Protein AF-A0A2H0QTN7-F1 (afdb_monomer_lite)

Sequence (85 aa):
MKRLFFITLLVMNSAEARSLKATADKLASETTRIGLGLALFGIGLAAIYFMIGKQDAGMKLNHALFGSFVLLLSPAILSFIKGLV

Structure (mmCIF, N/CA/C/O backbone):
data_AF-A0A2H0QTN7-F1
#
_entry.id   AF-A0A2H0QTN7-F1
#
loop_
_atom_site.group_PDB
_atom_site.id
_atom_site.type_symbol
_atom_site.label_atom_id
_atom_site.label_alt_id
_atom_site.label_comp_id
_atom_site.label_asym_id
_atom_site.label_entity_id
_atom_site.label_seq_id
_atom_site.pdbx_PDB_ins_code
_atom_site.Cartn_x
_atom_site.Cartn_y
_atom_site.Cartn_z
_atom_site.occupancy
_atom_site.B_iso_or_equiv
_atom_site.auth_seq_id
_atom_site.auth_comp_id
_atom_site.auth_asym_id
_atom_site.auth_atom_id
_atom_site.pdbx_PDB_model_num
ATOM 1 N N . MET A 1 1 ? 41.621 -10.952 -29.922 1.00 60.16 1 MET A N 1
ATOM 2 C CA . MET A 1 1 ? 41.460 -10.640 -28.481 1.00 60.16 1 MET A CA 1
ATOM 3 C C . MET A 1 1 ? 40.553 -9.439 -28.199 1.00 60.16 1 MET A C 1
ATOM 5 O O . MET A 1 1 ? 39.593 -9.618 -27.469 1.00 60.16 1 MET A O 1
ATOM 9 N N . LYS A 1 2 ? 40.753 -8.256 -28.807 1.00 60.03 2 LYS A N 1
ATOM 10 C CA . LYS A 1 2 ? 39.921 -7.057 -28.529 1.00 60.03 2 LYS A CA 1
ATOM 11 C C . LYS A 1 2 ? 38.402 -7.245 -28.726 1.00 60.03 2 LYS A C 1
ATOM 13 O O . LYS A 1 2 ? 37.628 -6.704 -27.952 1.00 60.03 2 LYS A O 1
ATOM 18 N N . ARG A 1 3 ? 37.960 -8.045 -29.707 1.00 63.78 3 ARG A N 1
ATOM 19 C CA . ARG A 1 3 ? 36.523 -8.303 -29.956 1.00 63.78 3 ARG A CA 1
ATOM 20 C C . ARG A 1 3 ? 35.842 -9.143 -28.865 1.00 63.78 3 ARG A C 1
ATOM 22 O O . ARG A 1 3 ? 34.677 -8.903 -28.581 1.00 63.78 3 ARG A O 1
ATOM 29 N N . LEU A 1 4 ? 36.564 -10.072 -28.228 1.00 70.25 4 LEU A N 1
ATOM 30 C CA . LEU A 1 4 ? 36.022 -10.850 -27.105 1.00 70.25 4 LEU A CA 1
ATOM 31 C C . LEU A 1 4 ? 35.761 -9.954 -25.892 1.00 70.25 4 LEU A C 1
ATOM 33 O O . LEU A 1 4 ? 34.717 -10.080 -25.268 1.00 70.25 4 LEU A O 1
ATOM 37 N N . PHE A 1 5 ? 36.675 -9.016 -25.626 1.00 74.12 5 PHE A N 1
ATOM 38 C CA . PHE A 1 5 ? 36.570 -8.073 -24.514 1.00 74.12 5 PHE A CA 1
ATOM 39 C C . PHE A 1 5 ? 35.295 -7.215 -24.593 1.00 74.12 5 PHE A C 1
ATOM 41 O O . PHE A 1 5 ? 34.593 -7.061 -23.596 1.00 74.12 5 PHE A O 1
ATOM 48 N N . PHE A 1 6 ? 34.945 -6.727 -25.789 1.00 68.44 6 PHE A N 1
ATOM 49 C CA . PHE A 1 6 ? 33.706 -5.970 -26.003 1.00 68.44 6 PHE A CA 1
ATOM 50 C C . PHE A 1 6 ? 32.446 -6.812 -25.773 1.00 68.44 6 PHE A C 1
ATOM 52 O O . PHE A 1 6 ? 31.499 -6.321 -25.165 1.00 68.44 6 PHE A O 1
ATOM 59 N N . ILE A 1 7 ? 32.435 -8.079 -26.204 1.00 69.81 7 ILE A N 1
ATOM 60 C CA . ILE A 1 7 ? 31.291 -8.982 -25.996 1.00 69.81 7 ILE A CA 1
ATOM 61 C C . ILE A 1 7 ? 31.111 -9.283 -24.504 1.00 69.81 7 ILE A C 1
ATOM 63 O O . ILE A 1 7 ? 29.993 -9.211 -24.002 1.00 69.81 7 ILE A O 1
ATOM 67 N N . THR A 1 8 ? 32.194 -9.549 -23.770 1.00 69.19 8 THR A N 1
ATOM 68 C CA . THR A 1 8 ? 32.123 -9.783 -22.319 1.00 69.19 8 THR A CA 1
ATOM 69 C C . THR A 1 8 ? 31.626 -8.563 -21.549 1.00 69.19 8 THR A C 1
ATOM 71 O O . THR A 1 8 ? 30.825 -8.723 -20.633 1.00 69.19 8 THR A O 1
ATOM 74 N N . LEU A 1 9 ? 32.014 -7.349 -21.951 1.00 65.44 9 LEU A N 1
ATOM 75 C CA . LEU A 1 9 ? 31.539 -6.105 -21.333 1.00 65.44 9 LEU A CA 1
ATOM 76 C C . LEU A 1 9 ? 30.034 -5.888 -21.558 1.00 65.44 9 LEU A C 1
ATOM 78 O O . LEU A 1 9 ? 29.307 -5.524 -20.636 1.00 65.44 9 LEU A O 1
ATOM 82 N N . LEU A 1 10 ? 29.553 -6.168 -22.770 1.00 62.22 10 LEU A N 1
ATOM 83 C CA . LEU A 1 10 ? 28.136 -6.062 -23.128 1.00 62.22 10 LEU A CA 1
ATOM 84 C C . LEU A 1 10 ? 27.279 -7.102 -22.387 1.00 62.22 10 LEU A C 1
ATOM 86 O O . LEU A 1 10 ? 26.185 -6.792 -21.912 1.00 62.22 10 LEU A O 1
ATOM 90 N N . VAL A 1 11 ? 27.797 -8.323 -22.235 1.00 68.50 11 VAL A N 1
ATOM 91 C CA . VAL A 1 11 ? 27.130 -9.401 -21.493 1.00 68.50 11 VAL A CA 1
ATOM 92 C C . VAL A 1 11 ? 27.106 -9.108 -19.991 1.00 68.50 11 VAL A C 1
ATOM 94 O O . VAL A 1 11 ? 26.042 -9.259 -19.390 1.00 68.50 11 VAL A O 1
ATOM 97 N N . MET A 1 12 ? 28.209 -8.633 -19.398 1.00 66.12 12 MET A N 1
ATOM 98 C CA . MET A 1 12 ? 28.257 -8.231 -17.982 1.00 66.12 12 MET A CA 1
ATOM 99 C C . MET A 1 12 ? 27.267 -7.109 -17.677 1.00 66.12 12 MET A C 1
ATOM 101 O O . MET A 1 12 ? 26.464 -7.251 -16.759 1.00 66.12 12 MET A O 1
ATOM 105 N N . ASN A 1 13 ? 27.233 -6.059 -18.500 1.00 66.00 13 ASN A N 1
ATOM 106 C CA . ASN A 1 13 ? 26.280 -4.961 -18.331 1.00 66.00 13 ASN A CA 1
ATOM 107 C C . ASN A 1 13 ? 24.822 -5.466 -18.381 1.00 66.00 13 ASN A C 1
ATOM 109 O O . ASN A 1 13 ? 23.986 -5.115 -17.552 1.00 66.00 13 ASN A O 1
ATOM 113 N N . SER A 1 14 ? 24.519 -6.401 -19.290 1.00 69.44 14 SER A N 1
ATOM 114 C CA . SER A 1 14 ? 23.188 -7.020 -19.366 1.00 69.44 14 SER A CA 1
ATOM 115 C C . SER A 1 14 ? 22.840 -7.912 -18.163 1.00 69.44 14 SER A C 1
ATOM 117 O O . SER A 1 14 ? 21.658 -8.127 -17.883 1.00 69.44 14 SER A O 1
ATOM 119 N N . ALA A 1 15 ? 23.841 -8.480 -17.484 1.00 72.06 15 ALA A N 1
ATOM 120 C CA . ALA A 1 15 ? 23.660 -9.323 -16.307 1.00 72.06 15 ALA A CA 1
ATOM 121 C C . ALA A 1 15 ? 23.438 -8.472 -15.049 1.00 72.06 15 ALA A C 1
ATOM 123 O O . ALA A 1 15 ? 22.530 -8.762 -14.272 1.00 72.06 15 ALA A O 1
ATOM 124 N N . GLU A 1 16 ? 24.189 -7.380 -14.898 1.00 72.38 16 GLU A N 1
ATOM 125 C CA . GLU A 1 16 ? 24.012 -6.398 -13.823 1.00 72.38 16 GLU A CA 1
ATOM 126 C C . GLU A 1 16 ? 22.676 -5.655 -13.947 1.00 72.38 16 GLU A C 1
ATOM 128 O O . GLU A 1 16 ? 21.934 -5.535 -12.975 1.00 72.38 16 GLU A O 1
ATOM 133 N N . ALA A 1 17 ? 22.283 -5.252 -15.159 1.00 71.06 17 ALA A N 1
ATOM 134 C CA . ALA A 1 17 ? 20.969 -4.654 -15.394 1.00 71.06 17 ALA A CA 1
ATOM 135 C C . ALA A 1 17 ? 19.817 -5.615 -15.036 1.00 71.06 17 ALA A C 1
ATOM 137 O O . ALA A 1 17 ? 18.784 -5.198 -14.507 1.00 71.06 17 ALA A O 1
ATOM 138 N N . ARG A 1 18 ? 19.992 -6.922 -15.281 1.00 76.44 18 ARG A N 1
ATOM 139 C CA . ARG A 1 18 ? 19.018 -7.955 -14.895 1.00 76.44 18 ARG A CA 1
ATOM 140 C C . ARG A 1 18 ? 18.987 -8.199 -13.387 1.00 76.44 18 ARG A C 1
ATOM 142 O O . ARG A 1 18 ? 17.898 -8.379 -12.845 1.00 76.44 18 ARG A O 1
ATOM 149 N N . SER A 1 19 ? 20.134 -8.185 -12.708 1.00 78.88 19 SER A N 1
ATOM 150 C CA . SER A 1 19 ? 20.192 -8.366 -11.252 1.00 78.88 19 SER A CA 1
ATOM 151 C C . SER A 1 19 ? 19.601 -7.164 -10.505 1.00 78.88 19 SER A C 1
ATOM 153 O O . SER A 1 19 ? 18.840 -7.351 -9.552 1.00 78.88 19 SER A O 1
ATOM 155 N N . LEU A 1 20 ? 19.854 -5.943 -10.986 1.00 72.25 20 LEU A N 1
ATOM 156 C CA . LEU A 1 20 ? 19.252 -4.708 -10.478 1.00 72.25 20 LEU A CA 1
ATOM 157 C C . LEU A 1 20 ? 17.735 -4.708 -10.665 1.00 72.25 20 LEU A C 1
ATOM 159 O O . LEU A 1 20 ? 17.003 -4.443 -9.712 1.00 72.25 20 LEU A O 1
ATOM 163 N N . LYS A 1 21 ? 17.252 -5.084 -11.856 1.00 78.75 21 LYS A N 1
ATOM 164 C CA . LYS A 1 21 ? 15.816 -5.225 -12.118 1.00 78.75 21 LYS A CA 1
ATOM 165 C C . LYS A 1 21 ? 15.168 -6.255 -11.188 1.00 78.75 21 LYS A C 1
ATOM 167 O O . LYS A 1 21 ? 14.174 -5.947 -10.545 1.00 78.75 21 LYS A O 1
ATOM 172 N N . ALA A 1 22 ? 15.764 -7.440 -11.048 1.00 80.50 22 ALA A N 1
ATOM 173 C CA . ALA A 1 22 ? 15.243 -8.482 -10.163 1.00 80.50 22 ALA A CA 1
ATOM 174 C C . ALA A 1 22 ? 15.216 -8.049 -8.686 1.00 80.50 22 ALA A C 1
ATOM 176 O O . ALA A 1 22 ? 14.301 -8.409 -7.945 1.00 80.50 22 ALA A O 1
ATOM 177 N N . THR A 1 23 ? 16.205 -7.265 -8.253 1.00 82.56 23 THR A N 1
ATOM 178 C CA . THR A 1 23 ? 16.250 -6.700 -6.898 1.00 82.56 23 THR A CA 1
ATOM 179 C C . THR A 1 23 ? 15.161 -5.648 -6.704 1.00 82.56 23 THR A C 1
ATOM 181 O O . THR A 1 23 ? 14.464 -5.679 -5.692 1.00 82.56 23 THR A O 1
ATOM 184 N N . ALA A 1 24 ? 14.957 -4.764 -7.684 1.00 80.19 24 ALA A N 1
ATOM 185 C CA . ALA A 1 24 ? 13.891 -3.767 -7.657 1.00 80.19 24 ALA A CA 1
ATOM 186 C C . ALA A 1 24 ? 12.497 -4.415 -7.642 1.00 80.19 24 ALA A C 1
ATOM 188 O O . ALA A 1 24 ? 11.645 -4.008 -6.855 1.00 80.19 24 ALA A O 1
ATOM 189 N N . ASP A 1 25 ? 12.284 -5.466 -8.438 1.00 83.38 25 ASP A N 1
ATOM 190 C CA . ASP A 1 25 ? 11.019 -6.209 -8.474 1.00 83.38 25 ASP A CA 1
ATOM 191 C C . ASP A 1 25 ? 10.733 -6.889 -7.119 1.00 83.38 25 ASP A C 1
ATOM 193 O O . ASP A 1 25 ? 9.612 -6.826 -6.605 1.00 83.38 25 ASP A O 1
ATOM 197 N N . LYS A 1 26 ? 11.756 -7.476 -6.479 1.00 84.31 26 LYS A N 1
ATOM 198 C CA . LYS A 1 26 ? 11.632 -8.034 -5.121 1.00 84.31 26 LYS A CA 1
ATOM 199 C C . LYS A 1 26 ? 11.334 -6.960 -4.080 1.00 84.31 26 LYS A C 1
ATOM 201 O O . LYS A 1 26 ? 10.447 -7.150 -3.251 1.00 84.31 26 LYS A O 1
ATOM 206 N N . LEU A 1 27 ? 12.037 -5.831 -4.132 1.00 83.69 27 LEU A N 1
ATOM 207 C CA . LEU A 1 27 ? 11.811 -4.718 -3.214 1.00 83.69 27 LEU A CA 1
ATOM 208 C C . L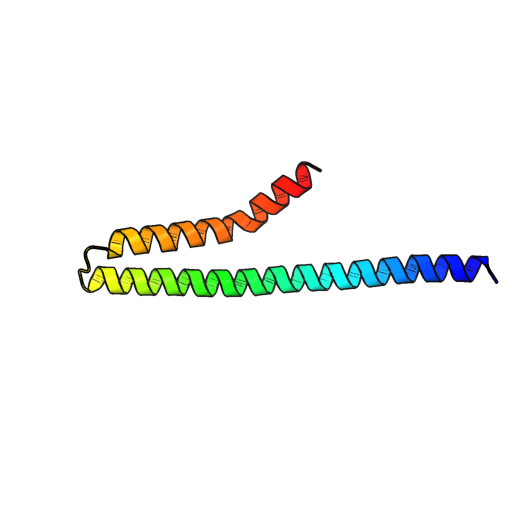EU A 1 27 ? 10.392 -4.156 -3.357 1.00 83.69 27 LEU A C 1
ATOM 210 O O . LEU A 1 27 ? 9.737 -3.898 -2.349 1.00 83.69 27 LEU A O 1
ATOM 214 N N . ALA A 1 28 ? 9.891 -4.016 -4.585 1.00 83.25 28 ALA A N 1
ATOM 215 C CA . ALA A 1 28 ? 8.523 -3.584 -4.850 1.00 83.25 28 ALA A CA 1
ATOM 216 C C . ALA A 1 28 ? 7.492 -4.564 -4.266 1.00 83.25 28 ALA A C 1
ATOM 218 O O . ALA A 1 28 ? 6.517 -4.137 -3.644 1.00 83.25 28 ALA A O 1
ATOM 219 N N . SER A 1 29 ? 7.730 -5.873 -4.401 1.00 84.38 29 SER A N 1
ATOM 220 C CA . SER A 1 29 ? 6.884 -6.916 -3.807 1.00 84.38 29 SER A CA 1
ATOM 221 C C . SER A 1 29 ? 6.845 -6.827 -2.277 1.00 84.38 29 SER A C 1
ATOM 223 O O . SER A 1 29 ? 5.764 -6.778 -1.689 1.00 84.38 29 SER A O 1
ATOM 225 N N . GLU A 1 30 ? 8.006 -6.762 -1.619 1.00 86.50 30 GLU A N 1
ATOM 226 C CA . GLU A 1 30 ? 8.075 -6.659 -0.154 1.00 86.50 30 GLU A CA 1
ATOM 227 C C . GLU A 1 30 ? 7.471 -5.344 0.356 1.00 86.50 30 GLU A C 1
ATOM 229 O O . GLU A 1 30 ? 6.689 -5.340 1.305 1.00 86.50 30 GLU A O 1
ATOM 234 N N . THR A 1 31 ? 7.737 -4.229 -0.327 1.00 84.62 31 THR A N 1
ATOM 235 C CA . THR A 1 31 ? 7.159 -2.918 0.015 1.00 84.62 31 THR A CA 1
ATOM 236 C C . THR A 1 31 ? 5.638 -2.932 -0.105 1.00 84.62 31 THR A C 1
ATOM 238 O O . THR A 1 31 ? 4.950 -2.396 0.760 1.00 84.62 31 THR A O 1
ATOM 241 N N . THR A 1 32 ? 5.089 -3.595 -1.127 1.00 85.31 32 THR A N 1
ATOM 242 C CA . THR A 1 32 ? 3.635 -3.756 -1.282 1.00 85.31 32 THR A CA 1
ATOM 243 C C . THR A 1 32 ? 3.050 -4.561 -0.124 1.00 85.31 32 THR A C 1
ATOM 245 O O . THR A 1 32 ? 2.021 -4.184 0.436 1.00 85.31 32 THR A O 1
ATOM 248 N N . ARG A 1 33 ? 3.723 -5.642 0.288 1.00 86.50 33 ARG A N 1
ATOM 249 C CA . ARG A 1 33 ? 3.295 -6.475 1.419 1.00 86.50 33 ARG A CA 1
ATOM 250 C C . ARG A 1 33 ? 3.327 -5.702 2.744 1.00 86.50 33 ARG A C 1
ATOM 252 O O . ARG A 1 33 ? 2.370 -5.785 3.511 1.00 86.50 33 ARG A O 1
ATOM 259 N N . ILE A 1 34 ? 4.370 -4.906 2.984 1.00 89.12 34 ILE A N 1
ATOM 260 C CA . ILE A 1 34 ? 4.469 -4.013 4.150 1.00 89.12 34 ILE A CA 1
ATOM 261 C C . ILE A 1 34 ? 3.372 -2.941 4.107 1.00 89.12 34 ILE A C 1
ATOM 263 O O . ILE A 1 34 ? 2.693 -2.715 5.108 1.00 89.12 34 ILE A O 1
ATOM 267 N N . GLY A 1 35 ? 3.155 -2.318 2.945 1.00 86.12 35 GLY A N 1
ATOM 268 C CA . GLY A 1 35 ? 2.110 -1.316 2.743 1.00 86.12 35 GLY A CA 1
ATOM 269 C C . GLY A 1 35 ? 0.714 -1.863 3.043 1.00 86.12 35 GLY A C 1
ATOM 270 O O . GLY A 1 35 ? -0.053 -1.227 3.762 1.00 86.12 35 GLY A O 1
ATOM 271 N N . LEU A 1 36 ? 0.401 -3.072 2.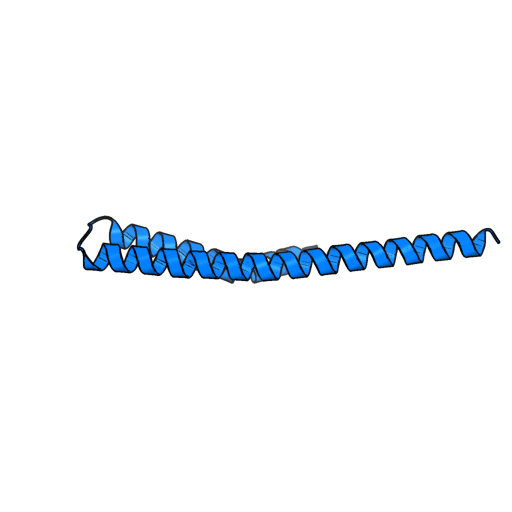567 1.00 86.88 36 LEU A N 1
ATOM 272 C CA . LEU A 1 36 ? -0.859 -3.758 2.873 1.00 86.88 36 LEU A CA 1
ATOM 273 C C . LEU A 1 36 ? -0.996 -4.091 4.367 1.00 86.88 36 LEU A C 1
ATOM 275 O O . LEU A 1 36 ? -2.080 -3.942 4.928 1.00 86.88 36 LEU A O 1
ATOM 279 N N . GLY A 1 37 ? 0.092 -4.489 5.031 1.00 88.50 37 GLY A N 1
ATOM 280 C CA . GLY A 1 37 ? 0.102 -4.697 6.482 1.00 88.50 37 GLY A CA 1
ATOM 281 C C . GLY A 1 37 ? -0.224 -3.418 7.264 1.00 88.50 37 GLY A C 1
ATOM 282 O O . GLY A 1 37 ? -1.066 -3.435 8.162 1.00 88.50 37 GLY A O 1
ATOM 283 N N . LEU A 1 38 ? 0.380 -2.291 6.877 1.00 89.19 38 LEU A N 1
ATOM 284 C CA . LEU A 1 38 ? 0.100 -0.969 7.453 1.00 89.19 38 LEU A CA 1
ATOM 285 C C . LEU A 1 38 ? -1.340 -0.508 7.193 1.00 89.19 38 LEU A C 1
ATOM 287 O O . LEU A 1 38 ? -1.980 0.043 8.088 1.00 89.19 38 LEU A O 1
ATOM 291 N N . ALA A 1 39 ? -1.863 -0.761 5.994 1.00 88.56 39 ALA A N 1
ATOM 292 C CA . ALA A 1 39 ? -3.245 -0.475 5.629 1.00 88.56 39 ALA A CA 1
ATOM 293 C C . ALA A 1 39 ? -4.245 -1.229 6.522 1.00 88.56 39 ALA A C 1
ATOM 295 O O . ALA A 1 39 ? -5.129 -0.613 7.119 1.00 88.56 39 ALA A O 1
AT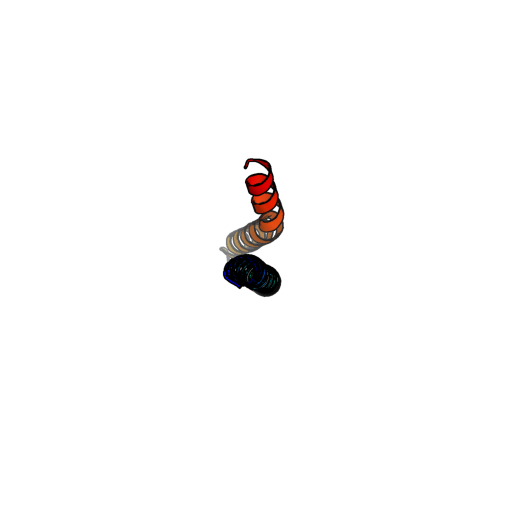OM 296 N N . LEU A 1 40 ? -4.064 -2.545 6.683 1.00 89.12 40 LEU A N 1
ATOM 297 C CA . LEU A 1 40 ? -4.902 -3.370 7.560 1.00 89.12 40 LEU A CA 1
ATOM 298 C C . LEU A 1 40 ? -4.840 -2.902 9.016 1.00 89.12 40 LEU A C 1
ATOM 300 O O . LEU A 1 40 ? -5.871 -2.815 9.684 1.00 89.12 40 LEU A O 1
ATOM 304 N N . PHE A 1 41 ? -3.649 -2.542 9.495 1.00 90.56 41 PHE A N 1
ATOM 305 C CA . PHE A 1 41 ? -3.479 -1.981 10.831 1.00 90.56 41 PHE A CA 1
ATOM 306 C C . PHE A 1 41 ? -4.229 -0.650 11.003 1.00 90.56 41 PHE A C 1
ATOM 308 O O . PHE A 1 41 ? -4.943 -0.466 11.989 1.00 90.56 41 PHE A O 1
ATOM 315 N N . GLY A 1 42 ? -4.124 0.260 10.030 1.00 87.31 42 GLY A N 1
ATOM 316 C CA . GLY A 1 42 ? -4.840 1.537 10.034 1.00 87.31 42 GLY A CA 1
ATOM 317 C C . GLY A 1 42 ? -6.360 1.369 10.038 1.00 87.31 42 GLY A C 1
ATOM 318 O O . GLY A 1 42 ? -7.051 2.056 10.793 1.00 87.31 42 GLY A O 1
ATOM 319 N N . ILE A 1 43 ? -6.880 0.416 9.258 1.00 89.38 43 ILE A N 1
ATOM 320 C CA . ILE A 1 43 ? -8.307 0.061 9.251 1.00 89.38 43 ILE A CA 1
ATOM 321 C C . ILE A 1 43 ? -8.728 -0.489 10.620 1.00 89.38 43 ILE A C 1
ATOM 323 O O . ILE A 1 43 ? -9.739 -0.049 11.164 1.00 89.38 43 ILE A O 1
ATOM 327 N N . GLY A 1 44 ? -7.940 -1.393 11.212 1.00 89.69 44 GLY A N 1
ATOM 328 C CA . GLY A 1 44 ? -8.208 -1.942 12.543 1.00 89.69 44 GLY A CA 1
ATOM 329 C C . GLY A 1 44 ? -8.252 -0.865 13.631 1.00 89.69 44 GLY A C 1
ATOM 330 O O . GLY A 1 44 ? -9.196 -0.815 14.419 1.00 89.69 44 GLY A O 1
ATOM 331 N N . LEU A 1 45 ? -7.286 0.057 13.637 1.00 88.69 45 LEU A N 1
ATOM 332 C CA . LEU A 1 45 ? -7.274 1.199 14.559 1.00 88.69 45 LEU A CA 1
ATOM 333 C C . LEU A 1 45 ? -8.480 2.123 14.364 1.00 88.69 45 LEU A C 1
ATOM 335 O O . LEU A 1 45 ? -9.072 2.581 15.342 1.00 88.69 45 LEU A O 1
ATOM 339 N N . ALA A 1 46 ? -8.852 2.406 13.116 1.00 86.94 46 ALA A N 1
ATOM 340 C CA . ALA A 1 46 ? -10.013 3.232 12.814 1.00 86.94 46 ALA A CA 1
ATOM 341 C C . ALA A 1 46 ? -11.324 2.563 13.255 1.00 86.94 46 ALA A C 1
ATOM 343 O O . ALA A 1 46 ? -12.181 3.235 13.827 1.00 86.94 46 ALA A O 1
ATOM 344 N N . ALA A 1 47 ? -11.449 1.245 13.069 1.00 85.50 47 ALA A N 1
ATOM 345 C CA . ALA A 1 47 ? -12.583 0.459 13.547 1.00 85.50 47 ALA A CA 1
ATOM 346 C C . ALA A 1 47 ? -12.677 0.473 15.080 1.00 85.50 47 ALA A C 1
ATOM 348 O O . ALA A 1 47 ? -13.756 0.699 15.622 1.00 85.50 47 ALA A O 1
ATOM 349 N N . ILE A 1 48 ? -11.549 0.328 15.788 1.00 89.56 48 ILE A N 1
ATOM 350 C CA . ILE A 1 48 ? -11.509 0.488 17.248 1.00 89.56 48 ILE A CA 1
ATOM 351 C C . ILE A 1 48 ? -11.983 1.888 17.630 1.00 89.56 48 ILE A C 1
ATOM 353 O O . ILE A 1 48 ? -12.914 1.998 18.419 1.00 89.56 48 ILE A O 1
ATOM 357 N N . TYR A 1 49 ? -11.428 2.952 17.033 1.00 87.56 49 TYR A N 1
ATOM 358 C CA . TYR A 1 49 ? -11.863 4.324 17.321 1.00 87.56 49 TYR A CA 1
ATOM 359 C C . TYR A 1 49 ? -13.353 4.558 17.070 1.00 87.56 49 TYR A C 1
ATOM 361 O O . TYR A 1 49 ? -13.973 5.345 17.787 1.00 87.56 49 TYR A O 1
ATOM 369 N N . PHE A 1 50 ? -13.918 3.869 16.082 1.00 86.69 50 PHE A N 1
ATOM 370 C CA . PHE A 1 50 ? -15.338 3.925 15.782 1.00 86.69 50 PHE A CA 1
ATOM 371 C C . PHE A 1 50 ? -16.167 3.250 16.880 1.00 86.69 50 PHE A C 1
ATOM 373 O O . PHE A 1 50 ? -17.133 3.838 17.356 1.00 86.69 50 PHE A O 1
ATOM 380 N N . MET A 1 51 ? -15.745 2.075 17.360 1.00 86.88 51 MET A N 1
ATOM 381 C CA . MET A 1 51 ? -16.426 1.354 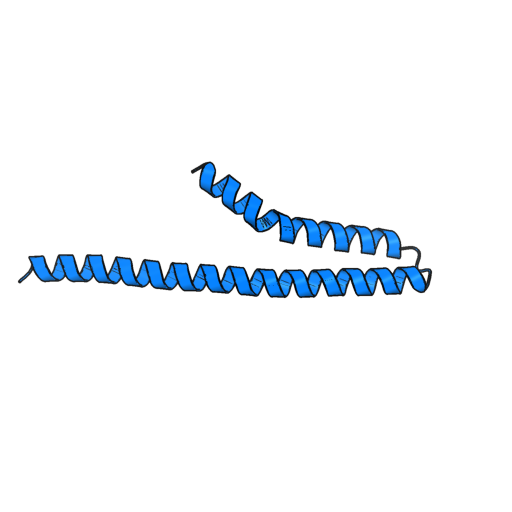18.444 1.00 86.88 51 MET A CA 1
ATOM 382 C C . MET A 1 51 ? -16.421 2.110 19.781 1.00 86.88 51 MET A C 1
ATOM 384 O O . MET A 1 51 ? -17.407 2.056 20.508 1.00 86.88 51 MET A O 1
ATOM 388 N N . ILE A 1 52 ? -15.353 2.848 20.103 1.00 90.81 52 ILE A N 1
ATOM 389 C CA . ILE A 1 52 ? -15.297 3.722 21.298 1.00 90.81 52 ILE A CA 1
ATOM 390 C C . ILE A 1 52 ? -16.049 5.055 21.113 1.00 90.81 52 ILE A C 1
ATOM 392 O O . ILE A 1 52 ? -15.990 5.917 21.987 1.00 90.81 52 ILE A O 1
ATOM 396 N N . GLY A 1 53 ? -16.758 5.249 19.995 1.00 83.88 53 GLY A N 1
ATOM 397 C CA . GLY A 1 53 ? -17.625 6.411 19.778 1.00 83.88 53 GLY A CA 1
ATOM 398 C C . GLY A 1 53 ? -16.876 7.721 19.528 1.00 83.88 53 GLY A C 1
ATOM 399 O O . GLY A 1 53 ? -17.431 8.801 19.731 1.00 83.88 53 GLY A O 1
ATOM 400 N N . LYS A 1 54 ? -15.609 7.665 19.098 1.00 85.62 54 LYS A N 1
ATOM 401 C CA . LYS A 1 54 ? -14.827 8.873 18.814 1.00 85.62 54 LYS A CA 1
ATOM 402 C C . LYS A 1 54 ? -15.373 9.559 17.555 1.00 85.62 54 LYS A C 1
ATOM 404 O O . LYS A 1 54 ? -15.403 8.946 16.491 1.00 85.62 54 LYS A O 1
ATOM 409 N N . GLN A 1 55 ? -15.745 10.838 17.652 1.00 77.88 55 GLN A N 1
ATOM 410 C CA . GLN A 1 55 ? -16.390 11.585 16.554 1.00 77.88 55 GLN A CA 1
ATOM 411 C C . GLN A 1 55 ? -15.566 11.620 15.251 1.00 77.88 55 GLN A C 1
ATOM 413 O O . GLN A 1 55 ? -16.131 11.532 14.166 1.00 77.88 55 GLN A O 1
ATOM 418 N N . ASP A 1 56 ? -14.231 11.634 15.335 1.00 81.81 56 ASP A N 1
ATOM 419 C CA . ASP A 1 56 ? -13.356 11.644 14.148 1.00 81.81 56 ASP A CA 1
ATOM 420 C C . ASP A 1 56 ? -13.115 10.259 13.524 1.00 81.81 56 ASP A C 1
ATOM 422 O O . ASP A 1 56 ? -12.371 10.131 12.547 1.00 81.81 56 ASP A O 1
ATOM 426 N N . ALA A 1 57 ? -13.671 9.189 14.098 1.00 80.94 57 ALA A N 1
ATOM 427 C CA . ALA A 1 57 ? -13.355 7.828 13.679 1.00 80.94 57 ALA A CA 1
ATOM 428 C C . ALA A 1 57 ? -13.816 7.519 12.251 1.00 80.94 57 ALA A C 1
ATOM 430 O O . ALA A 1 57 ? -13.087 6.862 11.511 1.00 80.94 57 ALA A O 1
ATOM 431 N N . GLY A 1 58 ? -14.975 8.045 11.839 1.00 81.94 58 GLY A N 1
ATOM 432 C CA . GLY A 1 58 ? -15.479 7.882 10.473 1.00 81.94 58 GLY A CA 1
ATOM 433 C C . GLY A 1 58 ? -14.544 8.504 9.430 1.00 81.94 58 GLY A C 1
ATOM 434 O O . GLY A 1 58 ? -14.207 7.862 8.436 1.00 81.94 58 GLY A O 1
ATOM 435 N N . MET A 1 59 ? -14.031 9.713 9.693 1.00 84.75 59 MET A N 1
ATOM 436 C CA . MET A 1 59 ? -13.030 10.338 8.820 1.00 84.75 59 MET A CA 1
ATOM 437 C C . MET A 1 59 ? -11.735 9.527 8.773 1.00 84.75 59 MET A C 1
ATOM 439 O O . MET A 1 59 ? -11.187 9.324 7.691 1.00 84.75 59 MET A O 1
ATOM 443 N N . LYS A 1 60 ? -11.248 9.032 9.916 1.00 82.00 60 LYS A N 1
ATOM 444 C CA . LYS A 1 60 ? -10.027 8.212 9.976 1.00 82.00 60 LYS A CA 1
ATOM 445 C C . LYS A 1 60 ? -10.178 6.888 9.234 1.00 82.00 60 LYS A C 1
ATOM 447 O O . LYS A 1 60 ? -9.242 6.472 8.558 1.00 82.00 60 LYS A O 1
ATOM 452 N N . LEU A 1 61 ? -11.354 6.266 9.311 1.00 84.69 61 LEU A N 1
ATOM 453 C CA . LEU A 1 61 ? -11.670 5.057 8.558 1.00 84.69 61 LEU A CA 1
ATOM 454 C C . LEU A 1 61 ? -11.650 5.331 7.054 1.00 84.69 61 LEU A C 1
ATOM 456 O O . LEU A 1 61 ? -10.988 4.605 6.320 1.00 84.69 61 LEU A O 1
ATOM 460 N N . ASN A 1 62 ? -12.285 6.417 6.604 1.00 86.56 62 ASN A N 1
ATOM 461 C CA . ASN A 1 62 ? -12.238 6.816 5.197 1.00 86.56 62 ASN A CA 1
ATOM 462 C C . ASN A 1 62 ? -10.808 7.074 4.712 1.00 86.56 62 ASN A C 1
ATOM 464 O O . ASN A 1 62 ? -10.454 6.616 3.631 1.00 86.56 62 ASN A O 1
ATOM 468 N N . HIS A 1 63 ? -9.967 7.744 5.505 1.00 85.88 63 HIS A N 1
ATOM 469 C CA . HIS A 1 63 ? -8.560 7.959 5.148 1.00 85.88 63 HIS A CA 1
ATOM 470 C C . HIS A 1 63 ? -7.780 6.642 5.063 1.00 85.88 63 HIS A C 1
ATOM 472 O O . HIS A 1 63 ? -7.008 6.448 4.124 1.00 85.88 63 HIS A O 1
ATOM 478 N N . ALA A 1 64 ? -8.001 5.719 6.005 1.00 86.69 64 ALA A N 1
ATOM 479 C CA . ALA A 1 64 ? -7.373 4.402 5.982 1.00 86.69 64 ALA A CA 1
ATOM 480 C C . ALA A 1 64 ? -7.807 3.590 4.749 1.00 86.69 64 ALA A C 1
ATOM 482 O O . ALA A 1 64 ? -6.967 2.996 4.072 1.00 86.69 64 ALA A O 1
ATOM 483 N N . LEU A 1 65 ? -9.097 3.617 4.402 1.00 87.75 65 LEU A N 1
ATOM 484 C CA . LEU A 1 65 ? -9.631 2.962 3.206 1.00 87.75 65 LEU A CA 1
ATOM 485 C C . LEU A 1 65 ? -9.072 3.581 1.920 1.00 87.75 65 LEU A C 1
ATOM 487 O O . LEU A 1 65 ? -8.593 2.852 1.055 1.00 87.75 65 LEU A O 1
ATOM 491 N N . PHE A 1 66 ? -9.053 4.912 1.809 1.00 87.69 66 PHE A N 1
ATOM 492 C CA . PHE A 1 66 ? -8.478 5.602 0.652 1.00 87.69 66 PHE A CA 1
ATOM 493 C C . PHE A 1 66 ? -6.991 5.289 0.475 1.00 87.69 66 PHE A C 1
ATOM 495 O 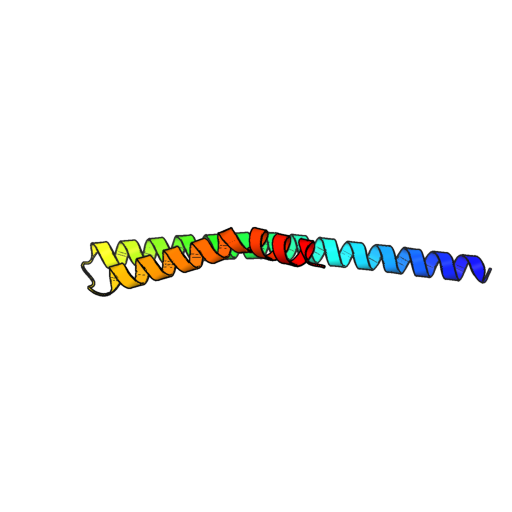O . PHE A 1 66 ? -6.570 4.944 -0.628 1.00 87.69 66 PHE A O 1
ATOM 502 N N . GLY A 1 67 ? -6.200 5.336 1.551 1.00 85.25 67 GLY A N 1
ATOM 503 C CA . GLY A 1 67 ? -4.785 4.959 1.501 1.00 85.25 67 GLY A CA 1
ATOM 504 C C . GLY A 1 67 ? -4.580 3.508 1.053 1.00 85.25 67 GLY A C 1
ATOM 505 O O . GLY A 1 67 ? -3.689 3.220 0.254 1.00 85.25 67 GLY A O 1
ATOM 506 N N . SER A 1 68 ? -5.460 2.605 1.490 1.00 87.12 68 SER A N 1
ATOM 507 C CA . SER A 1 68 ? -5.454 1.199 1.071 1.00 87.12 68 SER A CA 1
ATOM 508 C C . SER A 1 68 ? -5.758 1.041 -0.423 1.00 87.12 68 SER A C 1
ATOM 510 O O . SER A 1 68 ? -5.071 0.291 -1.116 1.00 87.12 68 SER A O 1
ATOM 512 N N . PHE A 1 69 ? -6.739 1.780 -0.952 1.00 87.06 69 PHE A N 1
ATOM 513 C CA . PHE A 1 69 ? -7.057 1.770 -2.383 1.00 87.06 69 PHE A CA 1
ATOM 514 C C . PHE A 1 69 ? -5.910 2.291 -3.246 1.00 87.06 69 PHE A C 1
ATOM 516 O O . PHE A 1 69 ? -5.647 1.724 -4.304 1.00 87.06 69 PHE A O 1
ATOM 523 N N . VAL A 1 70 ? -5.188 3.321 -2.795 1.00 86.44 70 VAL A N 1
ATOM 524 C CA . VAL A 1 70 ? -4.007 3.828 -3.513 1.00 86.44 70 VAL A CA 1
ATOM 525 C C . VAL A 1 70 ? -2.924 2.752 -3.615 1.00 86.44 70 VAL A C 1
ATOM 527 O O . VAL A 1 70 ? -2.351 2.557 -4.687 1.00 86.44 70 VAL A O 1
ATOM 530 N N . LEU A 1 71 ? -2.675 2.005 -2.536 1.00 86.12 71 LEU A N 1
ATOM 531 C CA . LEU A 1 71 ? -1.717 0.896 -2.554 1.00 86.12 71 LEU A CA 1
ATOM 532 C C . LEU A 1 71 ? -2.138 -0.218 -3.522 1.00 86.12 71 LEU A C 1
ATOM 534 O O . LEU A 1 71 ? -1.293 -0.750 -4.239 1.00 86.12 71 LEU A O 1
ATOM 538 N N . LEU A 1 72 ? -3.435 -0.531 -3.595 1.00 85.75 72 LEU A N 1
ATOM 539 C CA . LEU A 1 72 ? -3.975 -1.520 -4.534 1.00 85.75 72 LEU A CA 1
ATOM 540 C C . LEU A 1 72 ? -3.938 -1.046 -5.995 1.00 85.75 72 LEU A C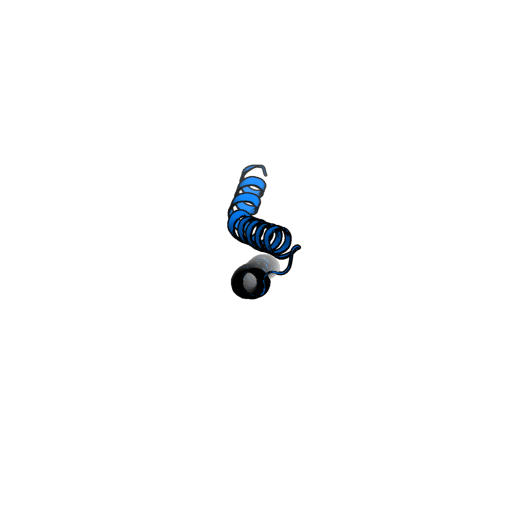 1
ATOM 542 O O . LEU A 1 72 ? -3.761 -1.863 -6.895 1.00 85.75 72 LEU A O 1
ATOM 546 N N . LEU A 1 73 ? -4.081 0.259 -6.242 1.00 85.44 73 LEU A N 1
ATOM 547 C CA . LEU A 1 73 ? -4.023 0.857 -7.581 1.00 85.44 73 LEU A CA 1
ATOM 548 C C . LEU A 1 73 ? -2.595 1.097 -8.084 1.00 85.44 73 LEU A C 1
ATOM 550 O O . LEU A 1 73 ? -2.398 1.237 -9.290 1.00 85.44 73 LEU A O 1
ATOM 554 N N . SER A 1 74 ? -1.594 1.107 -7.200 1.00 83.44 74 SER A N 1
ATOM 555 C CA . SER A 1 74 ? -0.182 1.327 -7.549 1.00 83.44 74 SER A CA 1
ATOM 556 C C . SER A 1 74 ? 0.311 0.486 -8.748 1.00 83.44 74 SER A C 1
ATOM 558 O O . SER A 1 74 ? 0.865 1.067 -9.688 1.00 83.44 74 SER A O 1
ATOM 560 N N . PRO A 1 75 ? 0.052 -0.838 -8.833 1.00 82.00 75 PRO A N 1
ATOM 561 C CA . PRO A 1 75 ? 0.471 -1.644 -9.983 1.00 82.00 75 PRO A CA 1
ATOM 562 C C . PRO A 1 75 ? -0.216 -1.241 -11.295 1.00 82.00 75 PRO A C 1
ATOM 564 O O . PRO A 1 75 ? 0.406 -1.288 -12.360 1.00 82.00 75 PRO A O 1
ATOM 567 N N . ALA A 1 76 ? -1.487 -0.833 -11.229 1.00 82.75 76 ALA A N 1
ATOM 568 C CA . ALA A 1 76 ? -2.249 -0.380 -12.389 1.00 82.75 76 ALA A CA 1
ATOM 569 C C . ALA A 1 76 ? -1.726 0.970 -12.899 1.00 82.75 76 ALA A C 1
ATOM 571 O O . ALA A 1 76 ? -1.527 1.129 -14.101 1.00 82.75 76 ALA A O 1
ATOM 572 N N . ILE A 1 77 ? -1.409 1.902 -11.992 1.00 82.94 77 ILE A N 1
ATOM 573 C CA . ILE A 1 77 ? -0.792 3.196 -12.323 1.00 82.94 77 ILE A CA 1
ATOM 574 C C . ILE A 1 77 ? 0.574 2.981 -12.985 1.00 82.94 77 ILE A C 1
ATOM 576 O O . ILE A 1 77 ? 0.853 3.551 -14.037 1.00 82.94 77 ILE A O 1
ATOM 580 N N . LEU A 1 78 ? 1.413 2.112 -12.415 1.00 82.12 78 LEU A N 1
ATOM 581 C CA . LEU A 1 78 ? 2.720 1.784 -12.990 1.00 82.12 78 LEU A CA 1
ATOM 582 C C . LEU A 1 78 ? 2.602 1.127 -14.370 1.00 82.12 78 LEU A C 1
ATOM 584 O O . LEU A 1 78 ? 3.407 1.416 -15.254 1.00 82.12 78 LEU A O 1
ATOM 588 N N . SER A 1 79 ? 1.614 0.252 -14.564 1.00 82.38 79 SER A N 1
ATOM 589 C CA . SER A 1 79 ? 1.367 -0.397 -15.858 1.00 82.38 79 SER A CA 1
ATOM 590 C C . SER A 1 79 ? 0.864 0.595 -16.902 1.00 82.38 79 SER A C 1
ATOM 592 O O . SER A 1 79 ? 1.316 0.554 -18.041 1.00 82.38 79 SER A O 1
ATOM 594 N N . PHE A 1 80 ? -0.007 1.525 -16.507 1.00 85.94 80 PHE A N 1
ATOM 595 C CA . PHE A 1 80 ? -0.468 2.611 -17.365 1.00 85.94 80 PHE A CA 1
ATOM 596 C C . PHE A 1 80 ? 0.692 3.507 -17.817 1.00 85.94 80 PHE A C 1
ATOM 598 O O . PHE A 1 80 ? 0.847 3.733 -19.012 1.00 85.94 80 PHE A O 1
ATOM 605 N N . ILE A 1 81 ? 1.557 3.943 -16.891 1.00 82.62 81 ILE A N 1
ATOM 606 C CA . ILE A 1 81 ? 2.739 4.761 -17.218 1.00 82.62 81 ILE A CA 1
ATOM 607 C C . ILE A 1 81 ? 3.676 4.011 -18.171 1.00 82.62 81 ILE A C 1
ATOM 609 O O . ILE A 1 81 ? 4.135 4.584 -19.152 1.00 82.62 81 ILE A O 1
ATOM 613 N N . LYS A 1 82 ? 3.933 2.720 -17.918 1.00 77.75 82 LYS A N 1
ATOM 614 C CA . LYS A 1 82 ? 4.762 1.882 -18.801 1.00 77.75 82 LYS A CA 1
ATOM 615 C C . LYS A 1 82 ? 4.144 1.640 -20.179 1.00 77.75 82 LYS A C 1
ATOM 617 O O . LYS A 1 82 ? 4.891 1.358 -21.097 1.00 77.75 82 LYS A O 1
ATOM 622 N N . GLY A 1 83 ? 2.819 1.686 -20.313 1.00 74.44 83 GLY A N 1
ATOM 623 C CA . GLY A 1 83 ? 2.132 1.549 -21.602 1.00 74.44 83 GLY A CA 1
ATOM 624 C C . GLY A 1 83 ? 2.064 2.848 -22.409 1.00 74.44 83 GLY A C 1
ATOM 625 O O . GLY A 1 83 ? 1.677 2.817 -23.573 1.00 74.44 83 GLY A O 1
ATOM 626 N N . LEU A 1 84 ? 2.408 3.979 -21.789 1.00 72.75 84 LEU A N 1
ATOM 627 C CA . LEU A 1 84 ? 2.416 5.311 -22.400 1.00 72.75 84 LEU A CA 1
ATOM 628 C C . LEU A 1 84 ? 3.784 5.686 -22.998 1.00 72.75 84 LEU A C 1
ATOM 630 O O . LEU A 1 84 ? 3.858 6.630 -23.783 1.00 72.75 84 LEU A O 1
ATOM 634 N N . VAL A 1 85 ? 4.840 4.967 -22.603 1.00 53.06 85 VAL A N 1
ATOM 635 C CA . VAL A 1 85 ? 6.233 5.110 -23.064 1.00 53.06 85 VAL A CA 1
ATOM 636 C C . VAL A 1 85 ? 6.575 3.954 -23.992 1.00 53.06 85 VAL A C 1
ATOM 638 O O . VAL A 1 85 ? 7.199 4.220 -25.040 1.00 53.06 85 VAL A O 1
#

pLDDT: mean 80.72, std 8.4, range [53.06, 90.81]

Foldseek 3Di:
DVVVVVVVVVVVVVVVVVVVVVVVVVVLVVVLVVQLVVLVVQLVVLVVCVVVVPPCSVVSNVVSVVSNVCSVCVVVVVVVVVVVD

Radius of gyration: 21.94 Å; chains: 1; bounding box: 59×22×51 Å

Secondary structure (DSSP, 8-state):
-HHHHHHHHHHHHHHHHHHHHHHHHHHHHHHHHHHHHHHHHHHHHHHHHHHTT-TTHHHHHHHHHHHHHHHHHHHHHHHHHHHH-